Protein AF-A0A2S2QTA6-F1 (afdb_monomer_lite)

Structure (mmCIF, N/CA/C/O backbone):
data_AF-A0A2S2QTA6-F1
#
_entry.id   AF-A0A2S2QTA6-F1
#
loop_
_atom_site.group_PDB
_atom_site.id
_atom_site.type_symbol
_atom_site.label_atom_id
_atom_site.label_alt_id
_atom_site.label_comp_id
_atom_site.label_asym_id
_atom_site.label_entity_id
_atom_site.label_seq_id
_atom_site.pdbx_PDB_ins_code
_atom_site.Cartn_x
_atom_site.Cartn_y
_atom_site.Cartn_z
_atom_site.occupancy
_atom_site.B_iso_or_equiv
_atom_site.auth_seq_id
_atom_site.auth_comp_id
_atom_site.auth_asym_id
_atom_site.auth_atom_id
_atom_site.pdbx_PDB_model_num
ATOM 1 N N . MET A 1 1 ? -12.441 -52.548 -4.717 1.00 53.84 1 MET A N 1
ATOM 2 C CA . MET A 1 1 ? -12.167 -51.131 -4.386 1.00 53.84 1 MET A CA 1
ATOM 3 C C . MET A 1 1 ? -12.698 -50.864 -2.988 1.00 53.84 1 MET A C 1
ATOM 5 O O . MET A 1 1 ? -13.837 -51.221 -2.721 1.00 53.84 1 MET A O 1
ATOM 9 N N . ASN A 1 2 ? -11.863 -50.348 -2.083 1.00 78.50 2 ASN A N 1
ATOM 10 C CA . ASN A 1 2 ? -12.169 -50.293 -0.650 1.00 78.50 2 ASN A CA 1
ATOM 11 C C . ASN A 1 2 ? -13.148 -49.154 -0.323 1.00 78.50 2 ASN A C 1
ATOM 13 O O . ASN A 1 2 ? -12.847 -47.980 -0.538 1.00 78.50 2 ASN A O 1
ATOM 17 N N . LEU A 1 3 ? -14.302 -49.517 0.243 1.00 87.75 3 LEU A N 1
ATOM 18 C CA . LEU A 1 3 ? -15.385 -48.607 0.637 1.00 87.75 3 LEU A CA 1
ATOM 19 C C . LEU A 1 3 ? -14.902 -47.478 1.565 1.00 87.75 3 LEU A C 1
ATOM 21 O O . LEU A 1 3 ? -15.303 -46.328 1.414 1.00 87.75 3 LEU A O 1
ATOM 25 N N . LEU A 1 4 ? -13.982 -47.796 2.480 1.00 85.75 4 LEU A N 1
ATOM 26 C CA . LEU A 1 4 ? -13.388 -46.833 3.408 1.00 85.75 4 LEU A CA 1
ATOM 27 C C . LEU A 1 4 ? -12.683 -45.686 2.675 1.00 85.75 4 LEU A C 1
ATOM 29 O O . LEU A 1 4 ? -12.887 -44.519 2.993 1.00 85.75 4 LEU A O 1
ATOM 33 N N . THR A 1 5 ? -11.867 -46.013 1.676 1.00 89.94 5 THR A N 1
ATOM 34 C CA . THR A 1 5 ? -11.075 -45.028 0.935 1.00 89.94 5 THR A CA 1
ATOM 35 C C . THR A 1 5 ? -11.979 -44.127 0.096 1.00 89.94 5 THR A C 1
ATOM 37 O O . THR A 1 5 ? -11.765 -42.919 0.058 1.00 89.94 5 THR A O 1
ATOM 40 N N . SER A 1 6 ? -13.039 -44.701 -0.486 1.00 90.12 6 SER A N 1
ATOM 41 C CA . SER A 1 6 ? -14.074 -43.955 -1.211 1.00 90.12 6 SER A CA 1
ATOM 42 C C . SER A 1 6 ? -14.798 -42.963 -0.299 1.00 90.12 6 SER A C 1
ATOM 44 O O . SER A 1 6 ? -14.934 -41.793 -0.644 1.00 90.12 6 SER A O 1
ATOM 46 N N . ASN A 1 7 ? -15.211 -43.394 0.895 1.00 92.88 7 ASN A N 1
ATOM 47 C CA . ASN A 1 7 ? -15.938 -42.533 1.830 1.00 92.88 7 ASN A CA 1
ATOM 48 C C . ASN A 1 7 ? -15.063 -41.392 2.367 1.00 92.88 7 ASN A C 1
ATOM 50 O O . ASN A 1 7 ? -15.536 -40.265 2.504 1.00 92.88 7 ASN A O 1
ATOM 54 N N . ILE A 1 8 ? -13.776 -41.648 2.622 1.00 89.81 8 ILE A N 1
ATOM 55 C CA . ILE A 1 8 ? -12.832 -40.608 3.061 1.00 89.81 8 ILE A CA 1
ATOM 56 C C . ILE A 1 8 ? -12.630 -39.556 1.960 1.00 89.81 8 ILE A C 1
ATOM 58 O O . ILE A 1 8 ? -12.612 -38.362 2.242 1.00 89.81 8 ILE A O 1
ATOM 62 N N . GLN A 1 9 ? -12.515 -39.974 0.698 1.00 88.88 9 GLN A N 1
ATOM 63 C CA . GLN A 1 9 ? -12.360 -39.045 -0.426 1.00 88.88 9 GLN A CA 1
ATOM 64 C C . GLN A 1 9 ? -13.612 -38.192 -0.651 1.00 88.88 9 GLN A C 1
ATOM 66 O O . GLN A 1 9 ? -13.503 -36.975 -0.795 1.00 88.88 9 GLN A O 1
ATOM 71 N N . VAL A 1 10 ? -14.794 -38.815 -0.621 1.00 90.75 10 VAL A N 1
ATOM 72 C CA . VAL A 1 10 ? -16.081 -38.122 -0.783 1.00 90.75 10 VAL A CA 1
ATOM 73 C C . VAL A 1 10 ? -16.285 -37.094 0.327 1.00 90.75 10 VAL A C 1
ATOM 75 O O . VAL A 1 10 ? -16.508 -35.921 0.040 1.00 90.75 10 VAL A O 1
ATOM 78 N N . THR A 1 11 ? -16.103 -37.491 1.588 1.00 86.62 11 THR A N 1
ATOM 79 C CA . THR A 1 11 ? -16.254 -36.577 2.732 1.00 86.62 11 THR A CA 1
ATOM 80 C C . THR A 1 11 ? -15.247 -35.427 2.702 1.00 86.62 11 THR A C 1
ATOM 82 O O . THR A 1 11 ? -15.604 -34.297 3.041 1.00 86.62 11 THR A O 1
ATOM 85 N N . ALA A 1 12 ? -14.010 -35.671 2.255 1.00 85.56 12 ALA A N 1
ATOM 86 C CA . ALA A 1 12 ? -13.004 -34.626 2.086 1.00 85.56 12 ALA A CA 1
ATOM 87 C C . ALA A 1 12 ? -13.405 -33.599 1.013 1.00 85.56 12 ALA A C 1
ATOM 89 O O . ALA A 1 12 ? -13.242 -32.399 1.233 1.00 85.56 12 ALA A O 1
ATOM 90 N N . TRP A 1 13 ? -13.949 -34.044 -0.123 1.00 84.31 13 TRP A N 1
ATOM 91 C CA . TRP A 1 13 ? -14.416 -33.145 -1.182 1.00 84.31 13 TRP A CA 1
ATOM 92 C C . TRP A 1 13 ? -15.676 -32.372 -0.794 1.00 84.31 13 TRP A C 1
ATOM 94 O O . TRP A 1 13 ? -15.740 -31.173 -1.050 1.00 84.31 13 TRP A O 1
ATOM 104 N N . GLU A 1 14 ? -16.638 -33.015 -0.133 1.00 86.06 14 GLU A N 1
ATOM 105 C CA . GLU A 1 14 ? -17.869 -32.366 0.338 1.00 86.06 14 GLU A CA 1
ATOM 106 C C . GLU A 1 14 ? -17.603 -31.346 1.455 1.00 86.06 14 GLU A C 1
ATOM 108 O O . GLU A 1 14 ? -18.252 -30.302 1.524 1.00 86.06 14 GLU A O 1
ATOM 113 N N . SER A 1 15 ? -16.613 -31.611 2.314 1.00 82.19 15 SER A N 1
ATOM 114 C CA . SER A 1 15 ? -16.230 -30.704 3.407 1.00 82.19 15 SER A CA 1
ATOM 115 C C . SER A 1 15 ? -15.341 -29.545 2.947 1.00 82.19 15 SER A C 1
ATOM 117 O O . SER A 1 15 ? -15.203 -28.539 3.654 1.00 82.19 15 SER A O 1
ATOM 119 N N . ALA A 1 16 ? -14.705 -29.664 1.778 1.00 81.44 16 ALA A N 1
ATOM 120 C CA . ALA A 1 16 ? -13.819 -28.639 1.255 1.00 81.44 16 ALA A CA 1
ATOM 121 C C . ALA A 1 16 ? -14.623 -27.415 0.793 1.00 81.44 16 ALA A C 1
ATOM 123 O O . ALA A 1 16 ? -15.313 -27.425 -0.224 1.00 81.44 16 ALA A O 1
ATOM 124 N N . LYS A 1 17 ? -14.482 -26.296 1.507 1.00 73.19 17 LYS A N 1
ATOM 125 C CA . LYS A 1 17 ? -14.979 -25.003 1.022 1.00 73.19 17 LYS A CA 1
ATOM 126 C C . LYS A 1 17 ? -14.103 -24.554 -0.146 1.00 73.19 17 LYS A C 1
ATOM 128 O O . LYS A 1 17 ? -12.920 -24.280 0.054 1.00 73.19 17 LYS A O 1
ATOM 133 N N . LEU A 1 18 ? -14.680 -24.440 -1.345 1.00 70.38 18 LEU A N 1
ATOM 134 C CA . LEU A 1 18 ? -14.015 -23.804 -2.482 1.00 70.38 18 LEU A CA 1
ATOM 135 C C . LEU A 1 18 ? -13.622 -22.381 -2.076 1.00 70.38 18 LEU A C 1
ATOM 137 O O . LEU A 1 18 ? -14.471 -21.502 -1.910 1.00 70.38 18 LEU A O 1
ATOM 141 N N . LEU A 1 19 ? -12.326 -22.160 -1.867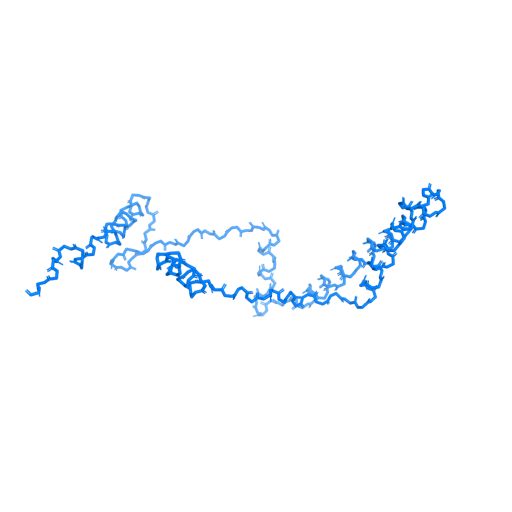 1.00 67.56 19 LEU A N 1
ATOM 142 C CA . LEU A 1 19 ? -11.798 -20.830 -1.621 1.00 67.56 19 LEU A CA 1
ATOM 143 C C . LEU A 1 19 ? -12.017 -20.027 -2.900 1.00 67.56 19 LEU A C 1
ATOM 145 O O . LEU A 1 19 ? -11.341 -20.246 -3.903 1.00 67.56 19 LEU A O 1
ATOM 149 N N . GLN A 1 20 ? -12.987 -19.113 -2.861 1.00 68.69 20 GLN A N 1
ATOM 150 C CA . GLN A 1 20 ? -13.171 -18.111 -3.903 1.00 68.69 20 GLN A CA 1
ATOM 151 C C . GLN A 1 20 ? -11.801 -17.475 -4.179 1.00 68.69 20 GLN A C 1
ATOM 153 O O . GLN A 1 20 ? -11.153 -17.017 -3.223 1.00 68.69 20 GLN A O 1
ATOM 158 N N . PRO A 1 21 ? -11.317 -17.465 -5.436 1.00 62.25 21 PRO A N 1
ATOM 159 C CA . PRO A 1 21 ? -10.067 -16.799 -5.749 1.00 62.25 21 PRO A CA 1
ATOM 160 C C . PRO A 1 21 ? -10.206 -15.356 -5.276 1.00 62.25 21 PRO A C 1
ATOM 162 O O . PRO A 1 21 ? -11.132 -14.650 -5.672 1.00 62.25 21 PRO A O 1
ATOM 165 N N . ARG A 1 22 ? -9.325 -14.926 -4.367 1.00 59.66 22 ARG A N 1
ATOM 166 C CA . ARG A 1 22 ? -9.323 -13.542 -3.891 1.00 59.66 22 ARG A CA 1
ATOM 167 C C . ARG A 1 22 ? -9.020 -12.641 -5.082 1.00 59.66 22 ARG A C 1
ATOM 169 O O . ARG A 1 22 ? -7.857 -12.436 -5.423 1.00 59.66 22 ARG A O 1
ATOM 176 N N . ILE A 1 23 ? -10.061 -12.091 -5.697 1.00 56.00 23 ILE A N 1
ATOM 177 C CA . ILE A 1 23 ? -9.929 -11.000 -6.652 1.00 56.00 23 ILE A CA 1
ATOM 178 C C . ILE A 1 23 ? -9.543 -9.782 -5.817 1.00 56.00 23 ILE A C 1
ATOM 180 O O . ILE A 1 23 ? -10.376 -9.144 -5.175 1.00 56.00 23 ILE A O 1
ATOM 184 N N . SER A 1 24 ? -8.246 -9.499 -5.728 1.00 58.28 24 SER A N 1
ATOM 185 C CA . SER A 1 24 ? -7.788 -8.257 -5.124 1.00 58.28 24 SER A CA 1
ATOM 186 C C . SER A 1 24 ? -8.171 -7.114 -6.064 1.00 58.28 24 SER A C 1
ATOM 188 O O . SER A 1 24 ? -7.533 -6.881 -7.085 1.00 58.28 24 SER A O 1
ATOM 190 N N . ASN A 1 25 ? -9.222 -6.373 -5.708 1.00 58.94 25 ASN A N 1
ATOM 191 C CA . ASN A 1 25 ? -9.743 -5.230 -6.474 1.00 58.94 25 ASN A CA 1
ATOM 192 C C . ASN A 1 25 ? -8.789 -4.016 -6.525 1.00 58.94 25 ASN A C 1
ATOM 194 O O . ASN A 1 25 ? -9.187 -2.918 -6.905 1.00 58.94 25 ASN A O 1
ATOM 198 N N . ILE A 1 26 ? -7.517 -4.179 -6.150 1.00 62.28 26 ILE A N 1
ATOM 199 C CA . ILE A 1 26 ? -6.515 -3.116 -6.229 1.00 62.28 26 ILE A CA 1
ATOM 200 C C . ILE A 1 26 ? -5.949 -3.117 -7.650 1.00 62.28 26 ILE A C 1
ATOM 202 O O . ILE A 1 26 ? -4.860 -3.625 -7.926 1.00 62.28 26 ILE A O 1
ATOM 206 N N . ILE A 1 27 ? -6.724 -2.560 -8.577 1.00 77.06 27 ILE A N 1
ATOM 207 C CA . ILE A 1 27 ? -6.298 -2.370 -9.959 1.00 77.06 27 ILE A CA 1
ATOM 208 C C . ILE A 1 27 ? -5.305 -1.204 -9.970 1.00 77.06 27 ILE A C 1
ATOM 210 O O . ILE A 1 27 ? -5.689 -0.038 -9.935 1.00 77.06 27 ILE A O 1
ATOM 214 N N . LEU A 1 28 ? -4.003 -1.510 -9.991 1.00 84.94 28 LEU A N 1
ATOM 215 C CA . LEU A 1 28 ? -2.991 -0.481 -10.231 1.00 84.94 28 LEU A CA 1
ATOM 216 C C . LEU A 1 28 ? -3.238 0.175 -11.599 1.00 84.94 28 LEU A C 1
ATOM 218 O O . LEU A 1 28 ? -3.557 -0.541 -12.558 1.00 84.94 28 LEU A O 1
ATOM 222 N N . PRO A 1 29 ? -3.001 1.492 -11.733 1.00 92.81 29 PRO A N 1
ATOM 223 C CA . PRO A 1 29 ? -3.073 2.165 -13.020 1.00 92.81 29 PRO A CA 1
ATOM 224 C C . PRO A 1 29 ? -2.257 1.447 -14.097 1.00 92.81 29 PRO A C 1
ATOM 226 O O . PRO A 1 29 ? -1.157 0.937 -13.839 1.00 92.81 29 PRO A O 1
ATOM 229 N N . LEU A 1 30 ? -2.779 1.441 -15.327 1.00 92.88 30 LEU A N 1
ATOM 230 C CA . LEU A 1 30 ? -2.188 0.721 -16.458 1.00 92.88 30 LEU A CA 1
ATOM 231 C C . LEU A 1 30 ? -0.705 1.070 -16.665 1.00 92.88 30 LEU A C 1
ATOM 233 O O . LEU A 1 30 ? 0.116 0.181 -16.887 1.00 92.88 30 LEU A O 1
ATOM 237 N N . TYR A 1 31 ? -0.335 2.342 -16.512 1.00 95.00 31 TYR A N 1
ATOM 238 C CA . TYR A 1 31 ? 1.046 2.790 -16.692 1.00 95.00 31 TYR A CA 1
ATOM 239 C C . TYR A 1 31 ? 2.023 2.167 -15.670 1.00 95.00 31 TYR A C 1
ATOM 241 O O . TYR A 1 31 ? 3.142 1.804 -16.038 1.00 95.00 31 TYR A O 1
ATOM 249 N N . ILE A 1 32 ? 1.606 1.955 -14.412 1.00 96.31 32 ILE A N 1
ATOM 250 C CA . ILE A 1 32 ? 2.430 1.284 -13.389 1.00 96.31 32 ILE A CA 1
ATOM 251 C C . ILE A 1 32 ? 2.570 -0.201 -13.724 1.00 96.31 32 ILE A C 1
ATOM 253 O O . ILE A 1 32 ? 3.668 -0.756 -13.651 1.00 96.31 32 ILE A O 1
ATOM 257 N N . ARG A 1 33 ? 1.478 -0.849 -14.148 1.00 95.19 33 ARG A N 1
ATOM 258 C CA . ARG A 1 33 ? 1.491 -2.258 -14.581 1.00 95.19 33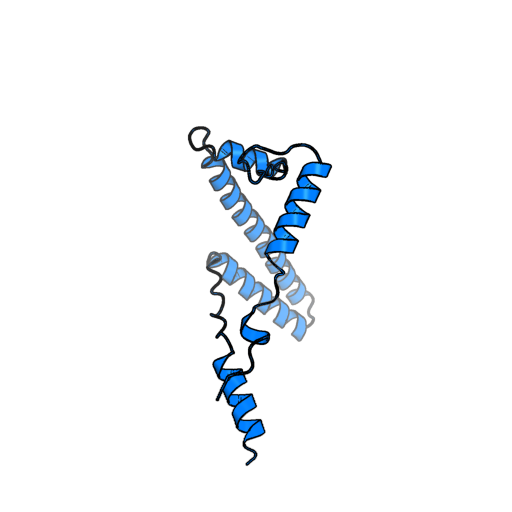 ARG A CA 1
ATOM 259 C C . ARG A 1 33 ? 2.426 -2.479 -15.773 1.00 95.19 33 ARG A C 1
ATOM 261 O O . ARG A 1 33 ? 3.178 -3.459 -15.797 1.00 95.19 33 ARG A O 1
ATOM 268 N N . ASN A 1 34 ? 2.441 -1.540 -16.716 1.00 96.25 34 ASN A N 1
ATOM 269 C CA . ASN A 1 34 ? 3.362 -1.554 -17.849 1.00 96.25 34 ASN A CA 1
ATOM 270 C C . ASN A 1 34 ? 4.819 -1.424 -17.383 1.00 96.25 34 ASN A C 1
ATOM 272 O O . ASN A 1 34 ? 5.657 -2.225 -17.793 1.00 96.25 34 ASN A O 1
ATOM 276 N N . LEU A 1 35 ? 5.125 -0.504 -16.460 1.00 97.44 35 LEU A N 1
ATOM 277 C CA . LEU A 1 35 ? 6.473 -0.373 -15.886 1.00 97.44 35 LEU A CA 1
ATOM 278 C C . LEU A 1 35 ? 6.928 -1.628 -15.128 1.00 97.44 35 LEU A C 1
ATOM 280 O O . LEU A 1 35 ? 8.083 -2.030 -15.260 1.00 97.44 35 LEU A O 1
ATOM 284 N N . ILE A 1 36 ? 6.035 -2.283 -14.378 1.00 97.31 36 ILE A N 1
ATOM 285 C CA . ILE A 1 36 ? 6.324 -3.569 -13.721 1.00 97.31 36 ILE A CA 1
ATOM 286 C C . ILE A 1 36 ? 6.702 -4.624 -14.764 1.00 97.31 36 ILE A C 1
ATOM 288 O O . ILE A 1 36 ? 7.697 -5.333 -14.598 1.00 97.31 36 ILE A O 1
ATOM 292 N N . SER A 1 37 ? 5.929 -4.713 -15.846 1.00 97.44 37 SER A N 1
ATOM 293 C CA . SER A 1 37 ? 6.166 -5.671 -16.927 1.00 97.44 37 SER A CA 1
ATOM 294 C C . SER A 1 37 ? 7.498 -5.405 -17.634 1.00 97.44 37 SER A C 1
ATOM 296 O O . SER A 1 37 ? 8.283 -6.332 -17.825 1.00 97.44 37 SER A O 1
ATOM 298 N N . LEU A 1 38 ? 7.806 -4.141 -17.943 1.00 98.12 38 LEU A N 1
ATOM 299 C CA . LEU A 1 38 ? 9.084 -3.733 -18.537 1.00 98.12 38 LEU A CA 1
ATOM 300 C C . LEU A 1 38 ? 10.270 -4.039 -17.617 1.00 98.12 38 LEU A C 1
ATOM 302 O O . LEU A 1 38 ? 11.254 -4.622 -18.067 1.00 98.12 38 LEU A O 1
ATOM 306 N N . LYS A 1 39 ? 10.166 -3.716 -16.321 1.00 98.25 39 LYS A N 1
ATOM 307 C CA . LYS A 1 39 ? 11.195 -4.043 -15.324 1.00 98.25 39 LYS A CA 1
ATOM 308 C C . LYS A 1 39 ? 11.457 -5.553 -15.283 1.00 98.25 39 LYS A C 1
ATOM 310 O O . LYS A 1 39 ? 12.612 -5.968 -15.301 1.00 98.25 39 LYS A O 1
ATOM 315 N N . ARG A 1 40 ? 10.400 -6.375 -15.227 1.00 98.31 40 ARG A N 1
ATOM 316 C CA . ARG A 1 40 ? 10.519 -7.845 -15.212 1.00 98.31 40 ARG A CA 1
ATOM 317 C C . ARG A 1 40 ? 11.211 -8.362 -16.473 1.00 98.31 40 ARG A C 1
ATOM 319 O O . ARG A 1 40 ? 12.153 -9.133 -16.354 1.00 98.31 40 ARG A O 1
ATOM 326 N N . ARG A 1 41 ? 10.817 -7.876 -17.656 1.00 98.19 41 ARG A N 1
ATOM 327 C CA . ARG A 1 41 ? 11.474 -8.224 -18.929 1.00 98.19 41 ARG A CA 1
ATOM 328 C C . ARG A 1 41 ? 12.960 -7.858 -18.929 1.00 98.19 41 ARG A C 1
ATOM 330 O O . ARG A 1 41 ? 13.780 -8.685 -19.308 1.00 98.19 41 ARG A O 1
ATOM 337 N N . ALA A 1 42 ? 13.313 -6.661 -18.458 1.00 98.19 42 ALA A N 1
ATOM 338 C CA . ALA A 1 42 ? 14.706 -6.226 -18.364 1.00 98.19 42 ALA A CA 1
ATOM 339 C C . ALA A 1 42 ? 15.523 -7.070 -17.372 1.00 98.19 42 ALA A C 1
ATOM 341 O O . ALA A 1 42 ? 16.682 -7.367 -17.641 1.00 98.19 42 ALA A O 1
ATOM 342 N N . HIS A 1 43 ? 14.917 -7.502 -16.261 1.00 98.06 43 HIS A N 1
ATOM 343 C CA . HIS A 1 43 ? 15.555 -8.420 -15.317 1.00 98.06 43 HIS A CA 1
ATOM 344 C C . HIS A 1 43 ? 15.838 -9.782 -15.955 1.00 98.06 43 HIS A C 1
ATOM 346 O O . HIS A 1 43 ? 16.962 -10.259 -15.874 1.00 98.06 43 HIS A O 1
ATOM 352 N N . CYS A 1 44 ? 14.851 -10.377 -16.636 1.00 98.25 44 CYS A N 1
ATOM 353 C CA . CYS A 1 44 ? 15.037 -11.640 -17.351 1.00 98.25 44 CYS A CA 1
ATOM 354 C C . CYS A 1 44 ? 16.132 -11.531 -18.421 1.00 98.25 44 CYS A C 1
ATOM 356 O O . CYS A 1 44 ? 16.947 -12.439 -18.556 1.00 98.25 44 CYS A O 1
ATOM 358 N N . LEU A 1 45 ? 16.173 -10.415 -19.159 1.00 98.12 45 LEU A N 1
ATOM 359 C CA . LEU A 1 45 ? 17.219 -10.172 -20.149 1.00 98.12 45 LEU A CA 1
ATOM 360 C C . LEU A 1 45 ? 18.599 -10.104 -19.490 1.00 98.12 45 LEU A C 1
ATOM 362 O O . LEU A 1 45 ? 19.487 -10.838 -19.905 1.00 98.12 45 LEU A O 1
ATOM 366 N N . TRP A 1 46 ? 18.756 -9.289 -18.443 1.00 98.19 46 TRP A N 1
ATOM 367 C CA . TRP A 1 46 ? 20.017 -9.173 -17.712 1.00 98.19 46 TRP A CA 1
ATOM 368 C C . TRP A 1 46 ? 20.463 -10.507 -17.101 1.00 98.19 46 TRP A C 1
ATOM 370 O O . TRP A 1 46 ? 21.633 -10.845 -17.210 1.00 98.19 46 TRP A O 1
ATOM 380 N N . GLN A 1 47 ? 19.553 -11.297 -16.524 1.00 97.69 47 GLN A N 1
ATOM 381 C CA . GLN A 1 47 ? 19.889 -12.625 -15.995 1.00 97.69 47 GLN A CA 1
ATOM 382 C C . GLN A 1 47 ? 20.389 -13.583 -17.081 1.00 97.69 47 GLN A C 1
ATOM 384 O O . GLN A 1 47 ? 21.233 -14.432 -16.807 1.00 97.69 47 GLN A O 1
ATOM 389 N N . ARG A 1 48 ? 19.875 -13.453 -18.309 1.00 97.88 48 ARG A N 1
ATOM 390 C CA . ARG A 1 48 ? 20.291 -14.284 -19.442 1.00 97.88 48 ARG A CA 1
ATOM 391 C C . ARG A 1 48 ? 21.625 -13.835 -20.034 1.00 97.88 48 ARG A C 1
ATOM 393 O O . ARG A 1 48 ? 22.435 -14.677 -20.396 1.00 97.88 48 ARG A O 1
ATOM 400 N N . THR A 1 49 ? 21.829 -12.529 -20.190 1.00 97.25 49 THR A N 1
ATOM 401 C CA . THR A 1 49 ? 22.994 -11.981 -20.904 1.00 97.25 49 THR A CA 1
ATOM 402 C C . THR A 1 49 ? 24.170 -11.657 -19.989 1.00 97.25 49 THR A C 1
ATOM 404 O O . THR A 1 49 ? 25.311 -11.663 -20.433 1.00 97.25 49 THR A O 1
ATOM 407 N N . ASN A 1 50 ? 23.903 -11.346 -18.719 1.00 95.69 50 ASN A N 1
ATOM 408 C CA . ASN A 1 50 ? 24.851 -10.817 -17.735 1.00 95.69 50 ASN A CA 1
ATOM 409 C C . ASN A 1 50 ? 25.613 -9.554 -18.182 1.00 95.69 50 ASN A C 1
ATOM 411 O O . ASN A 1 50 ? 26.602 -9.171 -17.555 1.00 95.69 50 ASN A O 1
ATOM 415 N N . TYR A 1 51 ? 25.139 -8.846 -19.212 1.00 97.62 51 TYR A N 1
ATOM 416 C CA . TYR A 1 51 ? 25.815 -7.647 -19.701 1.00 97.62 51 TYR A CA 1
ATOM 417 C C . TYR A 1 51 ? 25.584 -6.429 -18.789 1.00 97.62 51 TYR A C 1
ATOM 419 O O . TYR A 1 51 ? 24.452 -6.187 -18.344 1.00 97.62 51 TYR A O 1
ATOM 427 N N . PRO A 1 52 ? 26.617 -5.592 -18.554 1.00 97.62 52 PRO A N 1
ATOM 428 C CA . PRO A 1 52 ? 26.479 -4.364 -17.767 1.00 97.62 52 PRO A CA 1
ATOM 429 C C . PRO A 1 52 ? 25.440 -3.390 -18.335 1.00 97.62 52 PRO A C 1
ATOM 431 O O . PRO A 1 52 ? 24.713 -2.747 -17.579 1.00 97.62 52 PRO A O 1
ATOM 434 N N . SER A 1 53 ? 25.320 -3.307 -19.661 1.00 97.81 53 SER A N 1
ATOM 435 C CA . SER A 1 53 ? 24.334 -2.459 -20.341 1.00 97.81 53 SER A CA 1
ATOM 436 C C . SER A 1 53 ? 22.894 -2.864 -20.003 1.00 97.81 53 SER A C 1
ATOM 438 O O . SER A 1 53 ? 22.057 -2.005 -19.715 1.00 97.81 53 SER A O 1
ATOM 440 N N . ASP A 1 54 ? 22.604 -4.164 -19.964 1.00 97.62 54 ASP A N 1
ATOM 441 C CA . ASP A 1 54 ? 21.284 -4.683 -19.603 1.00 97.62 54 ASP A CA 1
ATOM 442 C C . ASP A 1 54 ?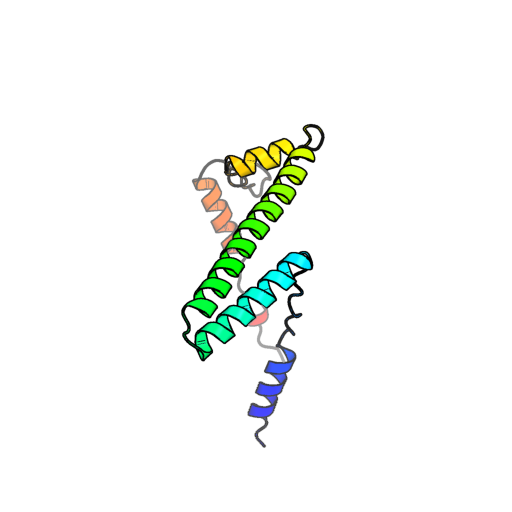 20.997 -4.512 -18.106 1.00 97.62 54 ASP A C 1
ATOM 444 O O . ASP A 1 54 ? 19.874 -4.154 -17.734 1.00 97.62 54 ASP A O 1
ATOM 448 N N . LYS A 1 55 ? 22.020 -4.633 -17.247 1.00 97.56 55 LYS A N 1
ATOM 449 C CA . LYS A 1 55 ? 21.913 -4.290 -15.819 1.00 97.56 55 LYS A CA 1
ATOM 450 C C . LYS A 1 55 ? 21.546 -2.819 -15.619 1.00 97.56 55 LYS A C 1
ATOM 452 O O . LYS A 1 55 ? 20.658 -2.504 -14.825 1.00 97.56 55 LYS A O 1
ATOM 457 N N . SER A 1 56 ? 22.182 -1.917 -16.367 1.00 98.25 56 SER A N 1
ATOM 458 C CA . SER A 1 56 ? 21.882 -0.482 -16.334 1.00 98.25 56 SER A CA 1
ATOM 459 C C . SER A 1 56 ? 20.443 -0.190 -16.763 1.00 98.25 56 SER A C 1
ATOM 461 O O . SER A 1 56 ? 19.741 0.551 -16.071 1.00 98.25 56 SER A O 1
ATOM 463 N N . LYS A 1 57 ? 19.951 -0.828 -17.836 1.00 98.00 57 LYS A N 1
ATOM 464 C CA . LYS A 1 57 ? 18.542 -0.715 -18.266 1.00 98.00 57 LYS A CA 1
ATOM 465 C C . LYS A 1 57 ? 17.575 -1.206 -17.186 1.00 98.00 57 LYS A C 1
ATOM 467 O O . LYS A 1 57 ? 16.591 -0.527 -16.886 1.00 98.00 57 LYS A O 1
ATOM 472 N N . TYR A 1 58 ? 17.855 -2.360 -16.579 1.00 98.31 58 TYR A N 1
ATOM 473 C CA . TYR A 1 58 ? 17.060 -2.894 -15.473 1.00 98.31 58 TYR A CA 1
ATOM 474 C C . TYR A 1 58 ? 17.009 -1.921 -14.286 1.00 98.31 58 TYR A C 1
ATOM 476 O O . TYR A 1 58 ? 15.921 -1.595 -13.807 1.00 98.31 58 TYR A O 1
ATOM 484 N N . ASN A 1 59 ? 18.161 -1.406 -13.851 1.00 98.25 59 ASN A N 1
ATOM 485 C CA . ASN A 1 59 ? 18.257 -0.466 -12.734 1.00 98.25 59 ASN A CA 1
ATOM 486 C C . ASN A 1 59 ? 17.502 0.841 -13.014 1.00 98.25 59 ASN A C 1
ATOM 488 O O . ASN A 1 59 ? 16.772 1.326 -12.148 1.00 98.25 59 ASN A O 1
ATOM 492 N N . ALA A 1 60 ? 17.615 1.381 -14.231 1.00 98.44 60 ALA A N 1
ATOM 493 C CA . ALA A 1 60 ? 16.882 2.574 -14.645 1.00 98.44 60 ALA A CA 1
ATOM 494 C C . ALA A 1 60 ? 15.360 2.359 -14.569 1.00 98.44 60 ALA A C 1
ATOM 496 O O . ALA A 1 60 ? 14.640 3.187 -14.007 1.00 98.44 60 ALA A O 1
ATOM 497 N N . LEU A 1 61 ? 14.863 1.218 -15.063 1.00 98.38 61 LEU A N 1
ATOM 498 C CA . LEU A 1 61 ? 13.443 0.859 -14.978 1.00 98.38 61 LEU A CA 1
ATOM 499 C C . LEU A 1 61 ? 12.986 0.618 -13.536 1.00 98.38 61 LEU A C 1
ATOM 501 O O . LEU A 1 61 ? 11.887 1.035 -13.168 1.00 98.38 61 LEU A O 1
ATOM 505 N N . ALA A 1 62 ? 13.819 -0.013 -12.708 1.00 98.12 62 ALA A N 1
ATOM 506 C CA . ALA A 1 62 ? 13.529 -0.225 -11.295 1.00 98.12 62 ALA A CA 1
ATOM 507 C C . ALA A 1 62 ? 13.410 1.108 -10.540 1.00 98.12 62 ALA A C 1
ATOM 509 O O . ALA A 1 62 ? 12.457 1.302 -9.783 1.00 98.12 62 ALA A O 1
ATOM 510 N N . GLN A 1 63 ? 14.322 2.051 -10.793 1.00 98.50 63 GLN A N 1
ATOM 511 C CA . GLN A 1 63 ? 14.290 3.370 -10.169 1.00 98.50 63 GLN A CA 1
ATOM 512 C C . GLN A 1 63 ? 13.116 4.214 -10.671 1.00 98.50 63 GLN A C 1
ATOM 514 O O . GLN A 1 63 ? 12.445 4.870 -9.871 1.00 98.50 63 GLN A O 1
ATOM 519 N N . LYS A 1 64 ? 12.821 4.158 -11.976 1.00 98.25 64 LYS A N 1
ATOM 520 C CA . LYS A 1 64 ? 11.629 4.789 -12.551 1.00 98.25 64 LYS A CA 1
ATOM 521 C C . LYS A 1 64 ? 10.372 4.264 -11.864 1.00 98.25 64 LYS A C 1
ATOM 523 O O . LYS A 1 64 ? 9.613 5.058 -11.326 1.00 98.25 64 LYS A O 1
ATOM 528 N N . LEU A 1 65 ? 10.207 2.943 -11.776 1.00 98.19 65 LEU A N 1
ATOM 529 C CA . LEU A 1 65 ? 9.071 2.319 -11.096 1.00 98.19 65 LEU A CA 1
ATOM 530 C C . LEU A 1 65 ? 8.964 2.750 -9.624 1.00 98.19 65 LEU A C 1
ATOM 532 O O . LEU A 1 65 ? 7.871 3.084 -9.174 1.00 98.19 65 LEU A O 1
ATOM 536 N N . LYS A 1 66 ? 10.082 2.780 -8.885 1.00 97.88 66 LYS A N 1
ATOM 537 C CA . LYS A 1 66 ? 10.112 3.220 -7.480 1.00 97.88 66 LYS A CA 1
ATOM 538 C C . LYS A 1 66 ? 9.587 4.650 -7.330 1.00 97.88 66 LYS A C 1
ATOM 540 O O . LYS A 1 66 ? 8.694 4.879 -6.518 1.00 97.88 66 LYS A O 1
ATOM 545 N N . ARG A 1 67 ? 10.111 5.588 -8.127 1.00 98.25 67 ARG A N 1
ATOM 546 C CA . ARG A 1 67 ? 9.680 6.998 -8.128 1.00 98.25 67 ARG A CA 1
ATOM 547 C C . ARG A 1 67 ? 8.209 7.127 -8.509 1.00 98.25 67 ARG A C 1
ATOM 549 O O . ARG A 1 67 ? 7.450 7.795 -7.824 1.00 98.25 67 ARG A O 1
ATOM 556 N N . THR A 1 68 ? 7.792 6.422 -9.553 1.00 97.69 68 THR A N 1
ATOM 557 C CA . THR A 1 68 ? 6.413 6.439 -10.032 1.00 97.69 68 THR A CA 1
ATOM 558 C C . THR A 1 68 ? 5.417 5.936 -8.979 1.00 97.69 68 THR A C 1
ATOM 560 O O . THR A 1 68 ? 4.385 6.565 -8.771 1.00 97.69 68 THR A O 1
ATOM 563 N N . ILE A 1 69 ? 5.725 4.842 -8.274 1.00 96.31 69 ILE A N 1
ATOM 564 C CA . ILE A 1 69 ? 4.873 4.335 -7.184 1.00 96.31 69 ILE A CA 1
ATOM 565 C C . ILE A 1 69 ? 4.835 5.320 -6.010 1.00 96.31 69 ILE A C 1
ATOM 567 O O . ILE A 1 69 ? 3.777 5.501 -5.411 1.00 96.31 69 ILE A O 1
ATOM 571 N N . ALA A 1 70 ? 5.968 5.940 -5.668 1.00 97.00 70 ALA A N 1
ATOM 572 C CA . ALA A 1 70 ? 6.021 6.939 -4.605 1.00 97.00 70 ALA A CA 1
ATOM 573 C C . ALA A 1 70 ? 5.124 8.144 -4.931 1.00 97.00 70 ALA A C 1
ATOM 575 O O . ALA A 1 70 ? 4.299 8.516 -4.101 1.00 97.00 70 ALA A O 1
ATOM 576 N N . ASN A 1 71 ? 5.210 8.671 -6.155 1.00 97.00 71 ASN A N 1
ATOM 577 C CA . ASN A 1 71 ? 4.368 9.777 -6.614 1.00 97.00 71 ASN A CA 1
ATOM 578 C C . ASN A 1 71 ? 2.883 9.402 -6.587 1.00 97.00 71 ASN A C 1
ATOM 580 O O . ASN A 1 71 ? 2.091 10.119 -5.992 1.00 97.00 71 ASN A O 1
ATOM 584 N N . TYR A 1 72 ? 2.519 8.235 -7.126 1.00 95.94 72 TYR A N 1
ATOM 585 C CA . TYR A 1 72 ? 1.135 7.752 -7.105 1.00 95.94 72 TYR A CA 1
ATOM 586 C C . TYR A 1 72 ? 0.566 7.644 -5.681 1.00 95.94 72 TYR A C 1
ATOM 588 O O . TYR A 1 72 ? -0.569 8.039 -5.418 1.00 95.94 72 TYR A O 1
ATOM 596 N N . ARG A 1 73 ? 1.359 7.128 -4.733 1.00 94.62 73 ARG A N 1
ATOM 597 C CA . ARG A 1 73 ? 0.962 7.058 -3.318 1.00 94.62 73 ARG A CA 1
ATOM 598 C C . ARG A 1 73 ? 0.809 8.447 -2.708 1.00 94.62 73 ARG A C 1
ATOM 600 O O . ARG A 1 73 ? -0.138 8.660 -1.961 1.00 94.62 73 ARG A O 1
ATOM 607 N N . ASN A 1 74 ? 1.705 9.373 -3.039 1.00 96.75 74 ASN A N 1
ATOM 608 C CA . ASN A 1 74 ? 1.642 10.749 -2.562 1.00 96.75 74 ASN A CA 1
ATOM 609 C C . ASN A 1 74 ? 0.403 11.481 -3.099 1.00 96.75 74 ASN A C 1
ATOM 611 O O . ASN A 1 74 ? -0.304 12.126 -2.337 1.00 96.75 74 ASN A O 1
ATOM 615 N N . GLU A 1 75 ? 0.081 11.324 -4.382 1.00 96.06 75 GLU A N 1
ATOM 616 C CA . GLU A 1 75 ? -1.144 11.860 -4.995 1.00 96.06 75 GLU A CA 1
ATOM 617 C C . GLU A 1 75 ? -2.409 11.276 -4.356 1.00 96.06 75 GLU A C 1
ATOM 619 O O . GLU A 1 75 ? -3.364 11.989 -4.064 1.00 96.06 75 GLU A O 1
ATOM 624 N N . SER A 1 76 ? -2.430 9.967 -4.100 1.00 93.94 76 SER A N 1
ATOM 625 C CA . SER A 1 76 ? -3.557 9.347 -3.401 1.00 93.94 76 SER A CA 1
ATOM 626 C C . SER A 1 76 ? -3.686 9.854 -1.963 1.00 93.94 76 SER A C 1
ATOM 628 O O . SER A 1 76 ? -4.801 10.010 -1.472 1.00 93.94 76 SER A O 1
ATOM 630 N N . TYR A 1 77 ? -2.563 10.085 -1.280 1.00 94.44 77 TYR A N 1
ATOM 631 C CA . TYR A 1 77 ? -2.548 10.561 0.099 1.00 94.44 77 TYR A CA 1
ATOM 632 C C . TYR A 1 77 ? -2.945 12.036 0.203 1.00 94.44 77 TYR A C 1
ATOM 634 O O . TYR A 1 77 ? -3.742 12.389 1.061 1.00 94.44 77 TYR A O 1
ATOM 642 N N . THR A 1 78 ? -2.464 12.885 -0.704 1.00 96.50 78 THR A N 1
ATOM 643 C CA . THR A 1 78 ? -2.857 14.303 -0.792 1.00 96.50 78 THR A CA 1
ATOM 644 C C . THR A 1 78 ? -4.353 14.449 -1.049 1.00 96.50 78 THR A C 1
ATOM 646 O O . THR A 1 78 ? -5.024 15.114 -0.269 1.00 96.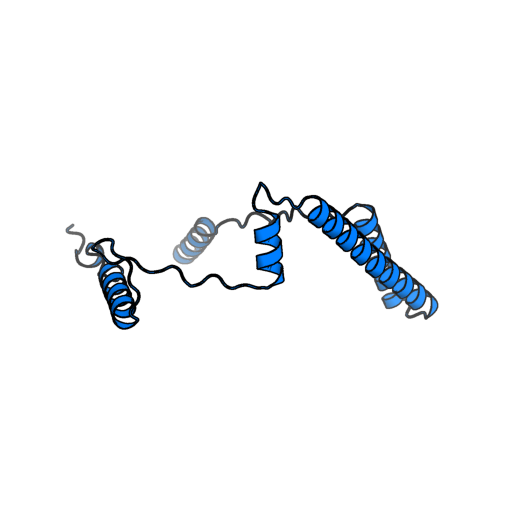50 78 THR A O 1
ATOM 649 N N . LYS A 1 79 ? -4.912 13.715 -2.020 1.00 95.81 79 LYS A N 1
ATOM 650 C CA . LYS A 1 79 ? -6.371 13.657 -2.241 1.00 95.81 79 LYS A CA 1
ATOM 651 C C . LYS A 1 79 ? -7.141 13.207 -1.000 1.00 95.81 79 LYS A C 1
ATOM 653 O O . LYS A 1 79 ? -8.212 13.727 -0.706 1.00 95.81 79 LYS A O 1
ATOM 658 N N . HIS A 1 80 ? -6.608 12.229 -0.268 1.00 94.31 80 HIS A N 1
ATOM 659 C CA . HIS A 1 80 ? -7.216 11.801 0.986 1.00 94.31 80 HIS A CA 1
ATOM 660 C C . HIS A 1 80 ? -7.209 12.927 2.027 1.00 94.31 80 HIS A C 1
ATOM 662 O O . HIS A 1 80 ? -8.250 13.176 2.626 1.00 94.31 80 HIS A O 1
ATOM 668 N N . LEU A 1 81 ? -6.088 13.631 2.206 1.00 94.31 81 LEU A N 1
ATOM 669 C CA . LEU A 1 81 ? -5.995 14.768 3.126 1.00 94.31 81 LEU A CA 1
ATOM 670 C C . LEU A 1 81 ? -6.963 15.896 2.752 1.00 94.31 81 LEU A C 1
ATOM 672 O O . LEU A 1 81 ? -7.625 16.430 3.635 1.00 94.31 81 LEU A O 1
ATOM 676 N N . GLU A 1 82 ? -7.090 16.213 1.463 1.00 95.31 82 GLU A N 1
ATOM 677 C CA . GLU A 1 82 ? -8.036 17.216 0.952 1.00 95.31 82 GLU A CA 1
ATOM 678 C C . GLU A 1 82 ? -9.501 16.834 1.208 1.00 95.31 82 GLU A C 1
ATOM 680 O O . GLU A 1 82 ? -10.343 17.706 1.399 1.00 95.31 82 GLU A O 1
ATOM 685 N N . SER A 1 83 ? -9.814 15.534 1.249 1.00 95.12 83 SER A N 1
ATOM 686 C CA . SER A 1 83 ? -11.166 15.048 1.550 1.00 95.12 83 SER A CA 1
ATOM 687 C C . SER A 1 83 ? -11.539 15.105 3.039 1.00 95.12 83 SER A C 1
ATOM 689 O O . SER A 1 83 ? -12.713 14.947 3.379 1.00 95.12 83 SER A O 1
ATOM 691 N N . LEU A 1 84 ? -10.569 15.309 3.941 1.00 95.44 84 LEU A N 1
ATOM 692 C CA . LEU A 1 84 ? -10.823 15.306 5.382 1.00 95.44 84 LEU A CA 1
ATOM 693 C C . LEU A 1 84 ? -11.633 16.532 5.799 1.00 95.44 84 LEU A C 1
ATOM 695 O O . LEU A 1 84 ? -11.289 17.672 5.500 1.00 95.44 84 LEU A O 1
ATOM 699 N N . THR A 1 85 ? -12.690 16.285 6.563 1.00 94.69 85 THR A N 1
ATOM 700 C CA . THR A 1 85 ? -13.619 17.311 7.030 1.00 94.69 85 THR A CA 1
ATOM 701 C C . THR A 1 85 ? -13.824 17.199 8.547 1.00 94.69 85 THR A C 1
ATOM 703 O O . THR A 1 85 ? -13.673 16.139 9.159 1.00 94.69 85 THR A O 1
ATOM 706 N N . THR A 1 86 ? -14.131 18.321 9.202 1.00 92.31 86 THR A N 1
ATOM 707 C CA . THR A 1 86 ? -14.451 18.358 10.643 1.00 92.31 86 THR A CA 1
ATOM 708 C C . THR A 1 86 ? -15.881 17.903 10.935 1.00 92.31 86 THR A C 1
ATOM 710 O O . THR A 1 86 ? -16.134 17.308 11.978 1.00 92.31 86 THR A O 1
ATOM 713 N N . LYS A 1 87 ? -16.809 18.147 10.003 1.00 93.62 87 LYS A N 1
ATOM 714 C CA . LYS A 1 87 ? -18.252 17.881 10.132 1.00 93.62 87 LYS A CA 1
ATOM 715 C C . LYS A 1 87 ? -18.609 16.395 10.228 1.00 93.62 87 LYS A C 1
ATOM 717 O O . LYS A 1 87 ? -19.527 16.039 10.951 1.00 93.62 87 LYS A O 1
ATOM 722 N N . ASP A 1 88 ? -17.900 15.535 9.503 1.00 93.06 88 ASP A N 1
ATOM 723 C CA . ASP A 1 88 ? -18.166 14.090 9.420 1.00 93.06 88 ASP A CA 1
ATOM 724 C C . ASP A 1 88 ? -17.274 13.257 10.367 1.00 93.06 88 ASP A C 1
ATOM 726 O O . ASP A 1 88 ? -17.344 12.025 10.402 1.00 93.06 88 ASP A O 1
ATOM 730 N N . GLY A 1 89 ? -16.404 13.922 11.137 1.00 92.06 89 GLY A N 1
ATOM 731 C CA . GLY A 1 89 ? -15.449 13.285 12.042 1.00 92.06 89 GLY A CA 1
ATOM 732 C C . GLY A 1 89 ? -14.320 12.523 11.336 1.00 92.06 89 GLY A C 1
ATOM 733 O O . GLY A 1 89 ? -13.550 11.829 12.010 1.00 92.06 89 GLY A O 1
ATOM 734 N N . SER A 1 90 ? -14.194 12.633 10.008 1.00 94.19 90 SER A N 1
ATOM 735 C CA . SER A 1 90 ? -13.116 11.997 9.241 1.00 94.19 90 SER A CA 1
ATOM 736 C C . SER A 1 90 ? -11.744 12.526 9.661 1.00 94.19 90 SER A C 1
ATOM 738 O O . SER A 1 90 ? -10.829 11.728 9.876 1.00 94.19 90 SER A O 1
ATOM 740 N N . LEU A 1 91 ? -11.625 13.839 9.894 1.00 95.62 91 LEU A N 1
ATOM 741 C CA . LEU A 1 91 ? -10.391 14.463 10.369 1.00 95.62 91 LEU A CA 1
ATOM 742 C C . LEU A 1 91 ? -9.943 13.876 11.713 1.00 95.62 91 LEU A C 1
ATOM 744 O O . LEU A 1 91 ? -8.801 13.452 11.844 1.00 95.62 91 LEU A O 1
ATOM 748 N N . TRP A 1 92 ? -10.847 13.769 12.693 1.00 93.44 92 TRP A N 1
ATOM 749 C CA . TRP A 1 92 ? -10.527 13.169 13.993 1.00 93.44 92 TRP A CA 1
ATOM 750 C C . TRP A 1 92 ? -10.052 11.722 13.853 1.00 93.44 92 TRP A C 1
ATOM 752 O O . TRP A 1 92 ? -9.041 11.347 14.446 1.00 93.44 92 TRP A O 1
ATOM 762 N N . LYS A 1 93 ? -10.744 10.908 13.045 1.00 92.12 93 LYS A N 1
ATOM 763 C CA . LYS A 1 93 ? -10.336 9.521 12.783 1.00 92.12 93 LYS A CA 1
ATOM 764 C C . LYS A 1 93 ? -8.932 9.466 12.179 1.00 92.12 93 LYS A C 1
ATOM 766 O O . LYS A 1 93 ? -8.104 8.700 12.669 1.00 92.12 93 LYS A O 1
ATOM 771 N N . ALA A 1 94 ? -8.644 10.292 11.173 1.00 94.06 94 ALA A N 1
ATOM 772 C CA . ALA A 1 94 ? -7.328 10.361 10.543 1.00 94.06 94 ALA A CA 1
ATOM 773 C C . ALA A 1 94 ? -6.232 10.765 11.546 1.00 94.06 94 ALA A C 1
ATOM 775 O O . ALA A 1 94 ? -5.230 10.061 11.675 1.00 94.06 94 ALA A O 1
ATOM 776 N N . THR A 1 95 ? -6.452 11.826 12.329 1.00 94.31 95 THR A N 1
ATOM 777 C CA . THR A 1 95 ? -5.510 12.297 13.360 1.00 94.31 95 THR A CA 1
ATOM 778 C C . THR A 1 95 ? -5.276 11.242 14.438 1.00 94.31 95 THR A C 1
ATOM 780 O O . THR A 1 95 ? -4.142 10.979 14.832 1.00 94.31 95 THR A O 1
ATOM 783 N N . LYS A 1 96 ? -6.340 10.571 14.882 1.00 92.62 96 LYS A N 1
ATOM 784 C CA . LYS A 1 96 ? -6.274 9.484 15.861 1.00 92.62 96 LYS A CA 1
ATOM 785 C C . LYS A 1 96 ? -5.440 8.305 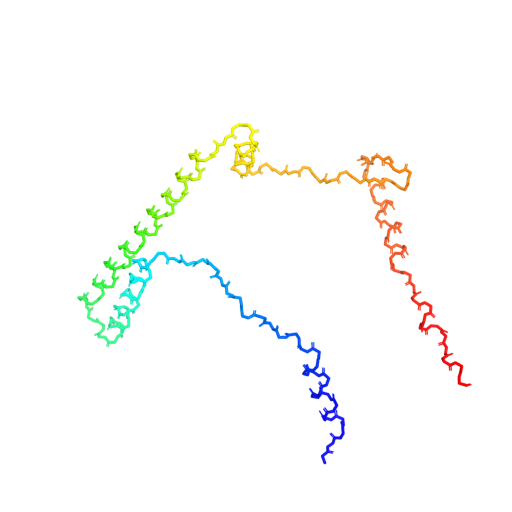15.358 1.00 92.62 96 LYS A C 1
ATOM 787 O O . LYS A 1 96 ? -4.616 7.778 16.107 1.00 92.62 96 LYS A O 1
ATOM 792 N N . HIS A 1 97 ? -5.633 7.907 14.098 1.00 91.19 97 HIS A N 1
ATOM 793 C CA . HIS A 1 97 ? -4.825 6.870 13.455 1.00 91.19 97 HIS A CA 1
ATOM 794 C C . HIS A 1 97 ? -3.358 7.293 13.317 1.00 91.19 97 HIS A C 1
ATOM 796 O O . HIS A 1 97 ? -2.472 6.489 13.611 1.00 91.19 97 HIS A O 1
ATOM 802 N N . LEU A 1 98 ? -3.096 8.547 12.933 1.00 92.25 98 LEU A N 1
ATOM 803 C CA . LEU A 1 98 ? -1.746 9.101 12.798 1.00 92.25 98 LEU A CA 1
ATOM 804 C C . LEU A 1 98 ? -0.985 9.086 14.130 1.00 92.25 98 LEU A C 1
ATOM 806 O O . LEU A 1 98 ? 0.151 8.619 14.189 1.00 92.25 98 LEU A O 1
ATOM 810 N N . LEU A 1 99 ? -1.635 9.533 15.205 1.00 94.75 99 LEU A N 1
ATOM 811 C CA . LEU A 1 99 ? -1.083 9.544 16.562 1.00 94.75 99 LEU A CA 1
ATOM 812 C C . LEU A 1 99 ? -1.031 8.151 17.207 1.00 94.75 99 LEU A C 1
ATOM 814 O O . LEU A 1 99 ? -0.516 8.009 18.314 1.00 94.75 99 LEU A O 1
ATOM 818 N N . ARG A 1 100 ? -1.562 7.118 16.535 1.00 91.56 100 ARG A N 1
ATOM 819 C CA . ARG A 1 100 ? -1.657 5.741 17.047 1.00 91.56 100 ARG A CA 1
ATOM 820 C C . ARG A 1 100 ? -2.337 5.670 18.416 1.00 91.56 100 ARG A C 1
ATOM 822 O O . ARG A 1 100 ? -1.987 4.828 19.245 1.00 91.56 100 ARG A O 1
ATOM 829 N N . ILE A 1 101 ? -3.317 6.543 18.651 1.00 91.00 101 ILE A N 1
ATOM 830 C CA . ILE A 1 101 ? -4.064 6.567 19.908 1.00 91.00 101 ILE A CA 1
ATOM 831 C C . ILE A 1 101 ? -4.808 5.238 20.031 1.00 91.00 101 ILE A C 1
ATOM 833 O O . ILE A 1 101 ? -5.695 4.924 19.230 1.00 91.00 101 ILE A O 1
ATOM 837 N N . ARG A 1 102 ? -4.437 4.447 21.040 1.00 83.75 102 ARG A N 1
ATOM 838 C CA . ARG A 1 102 ? -5.155 3.221 21.382 1.00 83.75 102 ARG A CA 1
ATOM 839 C C . ARG A 1 102 ? -6.500 3.588 21.987 1.00 83.75 102 ARG A C 1
ATOM 841 O O . ARG A 1 102 ? -6.590 4.454 22.852 1.00 83.75 102 ARG A O 1
ATOM 848 N N . ASN A 1 103 ? -7.540 2.897 21.537 1.00 79.69 103 ASN A N 1
ATOM 849 C CA . ASN A 1 103 ? -8.789 2.904 22.278 1.00 79.69 103 ASN A CA 1
ATOM 850 C C . ASN A 1 103 ? -8.554 2.184 23.604 1.00 79.69 103 ASN A C 1
ATOM 852 O O . ASN A 1 103 ? -7.903 1.132 23.589 1.00 79.69 103 ASN A O 1
ATOM 856 N N . PRO A 1 104 ? -9.080 2.706 24.722 1.00 75.69 104 PRO A N 1
ATOM 857 C CA . PRO A 1 104 ? -9.173 1.891 25.916 1.00 75.69 104 PRO A CA 1
ATOM 858 C C . PRO A 1 104 ? -9.971 0.620 25.580 1.00 75.69 104 PRO A C 1
ATOM 860 O O . PRO A 1 104 ? -10.853 0.663 24.709 1.00 75.69 104 PRO A O 1
ATOM 863 N N . PRO A 1 105 ? -9.656 -0.518 26.220 1.00 74.94 105 PRO A N 1
ATOM 864 C CA . PRO A 1 105 ? -10.479 -1.709 26.087 1.00 74.94 105 PRO A CA 1
ATOM 865 C C . PRO A 1 105 ? -11.926 -1.365 26.447 1.00 74.94 105 PRO A C 1
ATOM 867 O O . PRO A 1 105 ? -12.184 -0.520 27.309 1.00 74.94 105 PRO A O 1
ATOM 870 N N . THR A 1 106 ? -12.877 -1.995 25.761 1.00 74.00 106 THR A N 1
ATOM 871 C CA . THR A 1 106 ? -14.293 -1.819 26.082 1.00 74.00 106 THR A CA 1
ATOM 872 C C . THR A 1 106 ? -14.539 -2.236 27.524 1.00 74.00 106 THR A C 1
ATOM 874 O O . THR A 1 106 ? -14.123 -3.320 27.936 1.00 74.00 106 THR A O 1
ATOM 877 N N . ILE A 1 107 ? -15.216 -1.377 28.281 1.00 79.88 107 ILE A N 1
ATOM 878 C CA . ILE A 1 107 ? -15.588 -1.666 29.663 1.00 79.88 107 ILE A CA 1
ATOM 879 C C . ILE A 1 107 ? -16.569 -2.843 29.645 1.00 79.88 107 ILE A C 1
ATOM 881 O O . ILE A 1 107 ? -17.493 -2.865 28.831 1.00 79.88 107 ILE A O 1
ATOM 885 N N . LEU A 1 108 ? -16.349 -3.840 30.501 1.00 84.94 108 LEU A N 1
ATOM 886 C CA . LEU A 1 108 ? -17.246 -4.987 30.603 1.00 84.94 108 LEU A CA 1
ATOM 887 C C . LEU A 1 108 ? -18.525 -4.584 31.341 1.00 84.94 108 LEU A C 1
ATOM 889 O O . LEU A 1 108 ? -18.506 -3.720 32.222 1.00 84.94 108 LEU A O 1
ATOM 893 N N . ARG A 1 109 ? -19.640 -5.213 30.970 1.00 86.00 109 ARG A N 1
ATOM 894 C CA . ARG A 1 109 ? -20.898 -5.113 31.712 1.00 86.00 109 ARG A CA 1
ATOM 895 C C . ARG A 1 109 ? -21.080 -6.356 32.558 1.00 86.00 109 ARG A C 1
ATOM 897 O O . ARG A 1 109 ? -20.858 -7.464 32.079 1.00 86.00 109 ARG A O 1
ATOM 904 N N . ASN A 1 110 ? -21.515 -6.157 33.792 1.00 83.06 110 ASN A N 1
ATOM 905 C CA . ASN A 1 110 ? -21.984 -7.245 34.631 1.00 83.06 110 ASN A CA 1
ATOM 906 C C . ASN A 1 110 ? -23.346 -7.760 34.119 1.00 83.06 110 ASN A C 1
ATOM 908 O O . ASN A 1 110 ? -24.046 -7.076 33.372 1.00 83.06 110 ASN A O 1
ATOM 912 N N . THR A 1 111 ? -23.743 -8.937 34.591 1.00 80.38 111 THR A N 1
ATOM 913 C CA . THR A 1 111 ? -25.085 -9.533 34.491 1.00 80.38 111 THR A CA 1
ATOM 914 C C . THR A 1 111 ? -26.203 -8.557 34.880 1.00 80.38 111 THR A C 1
ATOM 916 O O . THR A 1 111 ? -27.241 -8.519 34.229 1.00 80.38 111 THR A O 1
ATOM 919 N N . ASN A 1 112 ? -25.949 -7.679 35.857 1.00 82.31 112 ASN A N 1
ATOM 920 C CA . ASN A 1 112 ? -26.871 -6.619 36.288 1.00 82.31 112 ASN A CA 1
ATOM 921 C C . ASN A 1 112 ? -26.937 -5.407 35.332 1.00 82.31 112 ASN A C 1
ATOM 923 O O . ASN A 1 112 ? -27.621 -4.430 35.619 1.00 82.31 112 ASN A O 1
ATOM 927 N N . GLY A 1 113 ? -26.184 -5.412 34.227 1.00 83.06 113 GLY A N 1
ATOM 928 C CA . GLY A 1 113 ? -26.137 -4.325 33.241 1.00 83.06 113 GLY A CA 1
ATOM 929 C C . GLY A 1 113 ? -25.216 -3.150 33.594 1.00 83.06 113 GLY A C 1
ATOM 930 O O . GLY A 1 113 ? -24.986 -2.286 32.746 1.00 83.06 113 GLY A O 1
ATOM 931 N N . ASN A 1 114 ? -24.646 -3.134 34.802 1.00 86.56 114 ASN A N 1
ATOM 932 C CA . ASN A 1 114 ? -23.727 -2.091 35.264 1.00 86.56 114 ASN A CA 1
ATOM 933 C C . ASN A 1 114 ? -22.311 -2.261 34.696 1.00 86.56 114 ASN A C 1
ATOM 935 O O . ASN A 1 114 ? -21.846 -3.379 34.465 1.00 86.56 114 ASN A O 1
ATOM 939 N N . TRP A 1 115 ? -21.619 -1.139 34.501 1.00 86.88 115 TRP A N 1
ATOM 940 C CA . TRP A 1 115 ? -20.234 -1.105 34.034 1.00 86.88 115 TRP A CA 1
ATOM 941 C C . TRP A 1 115 ? -19.255 -1.498 35.137 1.00 86.88 115 TRP A C 1
ATOM 943 O O . TRP A 1 115 ? -19.389 -1.067 36.280 1.00 86.88 115 TRP A O 1
ATOM 953 N N . VAL A 1 116 ? -18.255 -2.294 34.768 1.00 88.75 116 VAL A N 1
ATOM 954 C CA . VAL A 1 116 ? -17.270 -2.850 35.694 1.00 88.75 116 VAL A CA 1
ATOM 955 C C . VAL A 1 116 ? -15.888 -2.253 35.463 1.00 88.75 116 VAL A C 1
ATOM 957 O O . VAL A 1 116 ? -15.353 -2.305 34.354 1.00 88.75 116 VAL A O 1
ATOM 960 N N . HIS A 1 117 ? -15.285 -1.728 36.532 1.00 82.19 117 HIS A N 1
ATOM 961 C CA . HIS A 1 117 ? -13.990 -1.044 36.479 1.00 82.19 117 HIS A CA 1
ATOM 962 C C . HIS A 1 117 ? -12.855 -1.809 37.176 1.00 82.19 117 HIS A C 1
ATOM 964 O O . HIS A 1 117 ? -11.734 -1.774 36.662 1.00 82.19 117 HIS A O 1
ATOM 970 N N . SER A 1 118 ? -13.146 -2.514 38.277 1.00 88.94 118 SER A N 1
ATOM 971 C CA . SER A 1 118 ? -12.180 -3.327 39.035 1.00 88.94 118 SER A CA 1
ATOM 972 C C . SER A 1 118 ? -11.722 -4.545 38.228 1.00 88.94 118 SER A C 1
ATOM 974 O O . SER A 1 118 ? -12.466 -5.077 37.401 1.00 88.94 118 SER A O 1
ATOM 976 N N . ASP A 1 119 ? -10.473 -4.962 38.426 1.00 87.75 119 ASP A N 1
ATOM 977 C CA . ASP A 1 119 ? -9.905 -6.112 37.721 1.00 87.75 119 ASP A CA 1
ATOM 978 C C . ASP A 1 119 ? -10.444 -7.440 38.275 1.00 87.75 119 ASP A C 1
ATOM 980 O O . ASP A 1 119 ? -10.663 -8.381 37.509 1.00 87.75 119 ASP A O 1
ATOM 984 N N . GLU A 1 120 ? -10.759 -7.487 39.571 1.00 90.75 120 GLU A N 1
ATOM 985 C CA . GLU A 1 120 ? -11.389 -8.624 40.249 1.00 90.75 120 GLU A CA 1
ATOM 986 C C . GLU A 1 120 ? -12.773 -8.938 39.662 1.00 90.75 120 GLU A C 1
ATOM 988 O O . GLU A 1 120 ? -13.094 -10.088 39.339 1.00 90.75 120 GLU A O 1
ATOM 993 N N . ASP A 1 121 ? -13.581 -7.901 39.450 1.00 87.94 121 ASP A N 1
ATOM 994 C CA . ASP A 1 121 ? -14.912 -8.045 38.867 1.00 87.94 121 ASP A CA 1
ATOM 995 C C . ASP A 1 121 ? -14.838 -8.513 37.401 1.00 87.94 121 ASP A C 1
ATOM 997 O O . ASP A 1 121 ? -15.630 -9.354 36.965 1.00 87.94 121 ASP A O 1
ATOM 1001 N N . LYS A 1 122 ? -13.864 -8.012 36.622 1.00 88.38 122 L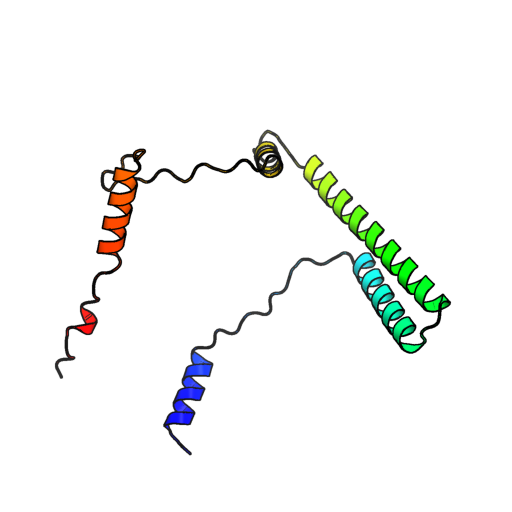YS A N 1
ATOM 1002 C CA . LYS A 1 122 ? -13.641 -8.461 35.233 1.00 88.38 122 LYS A CA 1
ATOM 1003 C C . LYS A 1 122 ? -13.272 -9.940 35.194 1.00 88.38 122 LYS A C 1
ATOM 1005 O O . LYS A 1 122 ? -13.826 -10.677 34.379 1.00 88.38 122 LYS A O 1
ATOM 1010 N N . ALA A 1 123 ? -12.359 -10.373 36.066 1.00 90.81 123 ALA A N 1
ATOM 1011 C CA . ALA A 1 123 ? -11.953 -11.772 36.166 1.00 90.81 123 ALA A CA 1
ATOM 1012 C C . ALA A 1 123 ? -13.149 -12.676 36.499 1.00 90.81 123 ALA A C 1
ATOM 1014 O O . ALA A 1 123 ? -13.329 -13.718 35.869 1.00 90.81 123 ALA A O 1
ATOM 1015 N N . SER A 1 124 ? -14.010 -12.228 37.414 1.00 91.31 124 SER A N 1
ATOM 1016 C CA . SER A 1 124 ? -15.229 -12.944 37.802 1.00 91.31 124 SER A CA 1
ATOM 1017 C C . SER A 1 124 ? -16.218 -13.083 36.639 1.00 91.31 124 SER A C 1
ATOM 1019 O O . SER A 1 124 ? -16.741 -14.170 36.399 1.00 91.31 124 SER A O 1
ATOM 1021 N N . ILE A 1 125 ? -16.430 -12.019 35.853 1.00 91.38 125 ILE A N 1
ATOM 1022 C CA . ILE A 1 125 ? -17.284 -12.067 34.653 1.00 91.38 125 ILE A CA 1
ATOM 1023 C C . ILE A 1 125 ? -16.744 -13.074 33.633 1.00 91.38 125 ILE A C 1
ATOM 1025 O O . ILE A 1 125 ? -17.511 -13.879 33.102 1.00 91.38 125 ILE A O 1
ATOM 1029 N N . PHE A 1 126 ? -15.435 -13.055 33.365 1.00 90.31 126 PHE A N 1
ATOM 1030 C CA . PHE A 1 126 ? -14.826 -14.014 32.443 1.00 90.31 126 PHE A CA 1
ATOM 1031 C C . PHE A 1 126 ? -14.958 -15.452 32.944 1.00 90.31 126 PHE A C 1
ATOM 1033 O O . PHE A 1 126 ? -15.306 -16.329 32.156 1.00 90.31 126 PHE A O 1
ATOM 1040 N N . ALA A 1 127 ? -14.722 -15.697 34.235 1.00 91.56 127 ALA A N 1
ATOM 1041 C CA . ALA A 1 127 ? -14.865 -17.022 34.828 1.00 91.56 127 ALA A CA 1
ATOM 1042 C C . ALA A 1 127 ? -16.293 -17.565 34.656 1.00 91.56 127 ALA A C 1
ATOM 1044 O O . ALA A 1 127 ? -16.465 -18.687 34.178 1.00 91.56 127 ALA A O 1
ATOM 1045 N N . ASN A 1 128 ? -17.306 -16.746 34.954 1.00 91.25 128 ASN A N 1
ATOM 1046 C CA . ASN A 1 128 ? -18.712 -17.123 34.804 1.00 91.25 128 ASN A CA 1
ATOM 1047 C C . ASN A 1 128 ? -19.073 -17.416 33.341 1.00 91.25 128 ASN A C 1
ATOM 1049 O O . ASN A 1 128 ? -19.642 -18.463 33.045 1.00 91.25 128 ASN A O 1
ATOM 1053 N N . TYR A 1 129 ? -18.668 -16.545 32.412 1.00 90.94 129 TYR A N 1
ATOM 1054 C CA . TYR A 1 129 ? -18.919 -16.745 30.982 1.00 90.94 129 TYR A CA 1
ATOM 1055 C C . TYR A 1 129 ? -18.298 -18.045 30.452 1.00 90.94 129 TYR A C 1
ATOM 1057 O O . TYR A 1 129 ? -18.925 -18.779 29.684 1.00 90.94 129 TYR A O 1
ATOM 1065 N N . LEU A 1 130 ? -17.064 -18.352 30.863 1.00 91.88 130 LEU A N 1
ATOM 1066 C CA . LEU A 1 130 ? -16.393 -19.591 30.471 1.00 91.88 130 LEU A CA 1
ATOM 1067 C C . LEU A 1 130 ? -17.100 -20.815 31.068 1.00 91.88 130 LEU A C 1
ATOM 1069 O O . LEU A 1 130 ? -17.312 -21.790 30.350 1.00 91.88 130 LEU A O 1
ATOM 1073 N N . ALA A 1 131 ? -17.515 -20.756 32.335 1.00 90.31 131 ALA A N 1
ATOM 1074 C CA . ALA A 1 131 ? -18.259 -21.838 32.977 1.00 90.31 131 ALA A CA 1
ATOM 1075 C C . ALA A 1 131 ? -19.602 -22.127 32.280 1.00 90.31 131 ALA A C 1
ATOM 1077 O O . ALA A 1 131 ? -19.986 -23.286 32.139 1.00 90.31 131 ALA A O 1
ATOM 1078 N N . GLU A 1 132 ? -20.298 -21.093 31.802 1.00 88.88 132 GLU A N 1
ATOM 1079 C CA . GLU A 1 132 ? -21.539 -21.235 31.029 1.00 88.88 132 GLU A CA 1
ATOM 1080 C C . GLU A 1 132 ? -21.298 -21.774 29.613 1.00 88.88 132 GLU A C 1
ATOM 1082 O O . GLU A 1 132 ? -22.044 -22.624 29.130 1.00 88.88 132 GLU A O 1
ATOM 1087 N N . THR A 1 133 ? -20.248 -21.299 28.940 1.00 88.62 133 THR A N 1
ATOM 1088 C CA . THR A 1 133 ? -19.962 -21.671 27.545 1.00 88.62 133 THR A CA 1
ATOM 1089 C C . THR A 1 133 ? -19.466 -23.112 27.430 1.00 88.62 133 THR A C 1
ATOM 1091 O O . THR A 1 133 ? -19.816 -23.819 26.485 1.00 88.62 133 THR A O 1
ATOM 1094 N N . PHE A 1 134 ? -18.659 -23.566 28.391 1.00 87.44 134 PHE A N 1
ATOM 1095 C CA . PHE A 1 134 ? -18.058 -24.901 28.399 1.00 87.44 134 PHE A CA 1
ATOM 1096 C C . PHE A 1 134 ? -18.876 -25.912 29.210 1.00 87.44 134 PHE A C 1
ATOM 1098 O O . PHE A 1 134 ? -18.327 -26.716 29.963 1.00 87.44 134 PHE A O 1
ATOM 1105 N N . GLN A 1 135 ? -20.199 -25.901 29.035 1.00 82.38 135 GLN A N 1
ATOM 1106 C CA . GLN A 1 135 ? -21.062 -26.954 29.562 1.00 82.38 135 GLN A CA 1
ATOM 1107 C C . GLN A 1 135 ? -21.085 -28.164 28.627 1.00 82.38 135 GLN A C 1
ATOM 1109 O O . GLN A 1 135 ? -21.087 -28.045 27.400 1.00 82.38 135 GLN A O 1
ATOM 1114 N N . LEU A 1 136 ? -21.110 -29.355 29.222 1.00 80.75 136 LEU A N 1
ATOM 1115 C CA . LEU A 1 136 ? -21.186 -30.603 28.477 1.00 80.75 136 LEU A CA 1
ATOM 1116 C C . LEU A 1 136 ? -22.505 -30.649 27.687 1.00 80.75 136 LEU A C 1
ATOM 1118 O O . LEU A 1 136 ? -23.587 -30.512 28.256 1.00 80.75 136 LEU A O 1
ATOM 1122 N N . HIS A 1 137 ? -22.440 -30.870 26.373 1.00 72.56 137 HIS A N 1
ATOM 1123 C CA . HIS A 1 137 ? -23.652 -31.052 25.582 1.00 72.56 137 HIS A CA 1
ATOM 1124 C C . HIS A 1 137 ? -24.347 -32.360 25.987 1.00 72.56 137 HIS A C 1
ATOM 1126 O O . HIS A 1 137 ? -23.842 -33.452 25.722 1.00 72.56 137 HIS A O 1
ATOM 1132 N N . ASN A 1 138 ? -25.547 -32.252 26.568 1.00 65.94 138 ASN A N 1
ATOM 1133 C CA . ASN A 1 138 ? -26.367 -33.390 27.016 1.00 65.94 138 ASN A CA 1
ATOM 1134 C C . ASN A 1 138 ? -26.625 -34.450 25.927 1.00 65.94 138 ASN A C 1
ATOM 1136 O O . ASN A 1 138 ? -26.934 -35.596 26.238 1.00 65.94 138 ASN A O 1
ATOM 1140 N N . ASN A 1 139 ? -26.457 -34.098 24.650 1.00 60.34 139 ASN A N 1
ATOM 1141 C CA . ASN A 1 139 ? -26.636 -35.001 23.512 1.00 60.34 139 ASN A CA 1
ATOM 1142 C C . ASN A 1 139 ? -25.549 -36.095 23.403 1.00 60.34 139 ASN A C 1
ATOM 1144 O O . ASN A 1 139 ? -25.688 -37.024 22.618 1.00 60.34 139 ASN A O 1
ATOM 1148 N N . ILE A 1 140 ? -24.466 -35.993 24.181 1.00 61.88 140 ILE A N 1
ATOM 1149 C CA . ILE A 1 140 ? -23.395 -37.003 24.250 1.00 61.88 140 ILE A CA 1
ATOM 1150 C C . ILE A 1 140 ? -23.670 -38.014 25.384 1.00 61.88 140 ILE A C 1
ATOM 1152 O O . ILE A 1 140 ? -23.153 -39.127 25.365 1.00 61.88 140 ILE A O 1
ATOM 1156 N N . LEU A 1 141 ? -24.509 -37.647 26.363 1.00 57.88 141 LEU A N 1
ATOM 1157 C CA . LEU A 1 141 ? -24.798 -38.453 27.556 1.00 57.88 141 LEU A CA 1
ATOM 1158 C C . LEU A 1 141 ? -25.992 -39.404 27.401 1.00 57.88 141 LEU A C 1
ATOM 1160 O O . LEU A 1 141 ? -26.183 -40.279 28.243 1.00 57.88 141 LEU A O 1
ATOM 1164 N N . LEU A 1 142 ? -26.805 -39.249 26.355 1.00 55.94 142 LEU A N 1
ATOM 1165 C CA . LEU A 1 142 ? -27.950 -40.121 26.116 1.00 55.94 142 LEU A CA 1
ATOM 1166 C C . LEU A 1 142 ? -27.576 -41.176 25.068 1.00 55.94 142 LEU A C 1
ATOM 1168 O O . LEU A 1 142 ? -27.458 -40.832 23.888 1.00 55.94 142 LEU A O 1
ATOM 1172 N N . PRO A 1 143 ? -27.410 -42.462 25.440 1.00 58.03 143 PRO A N 1
ATOM 1173 C CA . PRO A 1 143 ? -27.392 -43.512 24.436 1.00 58.03 143 PRO A CA 1
ATOM 1174 C C . PRO A 1 143 ? -28.715 -43.438 23.669 1.00 58.03 143 PRO A C 1
ATOM 1176 O O . PRO A 1 143 ? -29.789 -43.373 24.273 1.00 58.03 143 PRO A O 1
ATOM 1179 N N . LYS A 1 144 ? -28.631 -43.414 22.334 1.00 52.25 144 LYS A N 1
ATOM 1180 C CA . LYS A 1 144 ? -29.789 -43.550 21.444 1.00 52.25 144 LYS A CA 1
ATOM 1181 C C . LYS A 1 144 ? -30.574 -44.777 21.911 1.00 52.25 144 LYS A C 1
ATOM 1183 O O . LYS A 1 144 ? -30.092 -45.901 21.780 1.00 52.25 144 LYS A O 1
ATOM 1188 N N . LYS A 1 145 ? -31.735 -44.553 22.525 1.00 51.69 145 LYS A N 1
ATOM 1189 C CA . LYS A 1 145 ? -32.638 -45.626 22.927 1.00 51.69 145 LYS A CA 1
ATOM 1190 C C . LYS A 1 145 ? -33.271 -46.144 21.636 1.00 51.69 145 LYS A C 1
ATOM 1192 O O . LYS A 1 145 ? -34.182 -45.508 21.112 1.00 51.69 145 LYS A O 1
ATOM 1197 N N . ASN A 1 146 ? -32.665 -47.190 21.075 1.00 46.44 146 ASN A N 1
ATOM 1198 C CA . ASN A 1 146 ? -33.266 -48.006 20.023 1.00 46.44 146 ASN A CA 1
ATOM 1199 C C . ASN A 1 146 ? -34.390 -48.854 20.620 1.00 46.44 146 ASN A C 1
ATOM 1201 O O . ASN A 1 146 ? -34.229 -49.285 21.787 1.00 46.44 146 ASN A O 1
#

pLDDT: mean 87.33, std 12.57, range [46.44, 98.5]

Organism: NCBI:txid143950

Secondary structure (DSSP, 8-state):
--HHHHHHHHHHHHH--------------HHHHHHHHHHHHHHHHHHHH--HHHHHHHHHHHHHHHHHHHHHHHHHHHHHHHH--STTSHHHHHHHHHTT-PPPPPPEEPTTS-EE-SHHHHHHHHHHHHHHHT---GGGTS----

Sequence (146 aa):
MNLLTSNIQVTAWESAKLLQPRISNIILPLYIRNLISLKRRAHCLWQRTNYPSDKSKYNALAQKLKRTIANYRNESYTKHLESLTTKDGSLWKATKHLLRIRNPPTILRNTNGNWVHSDEDKASIFANYLAETFQLHNNILLPKKN

Foldseek 3Di:
DDPVVVVVVVCVVVPDDDDDPPPPPPDDPPVLVVLVVQLVVLVVVCVVPVDPVSVVSNVVSVVVSVVVVVVVVVVVVVVLVVPDDPVVCSVVVVVCVVVVPDDDPDFDADPVRDTDDDPVVVVVRVVVVCVVVPDDDCVVVDDPPD

Radius of gyration: 29.67 Å; chains: 1; bounding box: 60×70×61 Å